Protein AF-A0A920RJ26-F1 (afdb_monomer_lite)

Secondary structure (DSSP, 8-state):
---TT-EEEEEESSHHHHHHHHHHHHTT-EEEEEE--TT----HHHHHHHHHHHHHTTS---TT-----SS-----GGGG-

Foldseek 3Di:
DAAAAAEAEFEDQDDVSVVVQVVNVVRNYNYDYDYDHHPDDDDPVVSLVVVVVVPVVPPDDDPPDPPDDDDPPPDDPVPPD

pLDDT: mean 78.94, std 24.02, range [34.72, 98.25]

Structure (mmCIF, N/CA/C/O backbone):
data_AF-A0A920RJ26-F1
#
_entry.id   AF-A0A920RJ26-F1
#
loop_
_atom_site.group_PDB
_atom_site.id
_atom_site.type_symbol
_atom_site.label_atom_id
_atom_site.label_alt_id
_atom_site.label_comp_id
_atom_site.label_asym_id
_atom_site.label_entity_id
_atom_site.label_seq_id
_atom_site.pdbx_PDB_ins_code
_atom_site.Cartn_x
_atom_site.Cartn_y
_atom_site.Cartn_z
_atom_site.occupancy
_atom_site.B_iso_or_equiv
_atom_site.auth_seq_id
_atom_site.auth_comp_id
_atom_site.auth_asym_id
_atom_site.auth_atom_id
_atom_site.pdbx_PDB_model_num
ATOM 1 N N . MET A 1 1 ? -10.944 10.904 2.219 1.00 78.38 1 MET A N 1
ATOM 2 C CA . MET A 1 1 ? -10.500 10.902 3.632 1.00 78.38 1 MET A CA 1
ATOM 3 C C . MET A 1 1 ? -10.414 9.452 4.082 1.00 78.38 1 MET A C 1
ATOM 5 O O . MET A 1 1 ? -11.299 8.709 3.686 1.00 78.38 1 MET A O 1
ATOM 9 N N . ILE A 1 2 ? -9.369 9.058 4.822 1.00 93.69 2 ILE A N 1
ATOM 10 C CA . ILE A 1 2 ? -9.213 7.699 5.381 1.00 93.69 2 ILE A CA 1
ATOM 11 C C . ILE A 1 2 ? -9.735 7.705 6.820 1.00 93.69 2 ILE A C 1
ATOM 13 O O . ILE A 1 2 ? -9.364 8.588 7.598 1.00 93.69 2 ILE A O 1
ATOM 17 N N . SER A 1 3 ? -10.567 6.727 7.160 1.00 93.81 3 SER A N 1
ATOM 18 C CA . SER A 1 3 ? -11.166 6.535 8.480 1.00 93.81 3 SER A CA 1
ATOM 19 C C . SER A 1 3 ? -10.678 5.237 9.138 1.00 93.81 3 SER A C 1
ATOM 21 O O . SER A 1 3 ? -10.265 4.303 8.447 1.00 93.81 3 SER A O 1
ATOM 23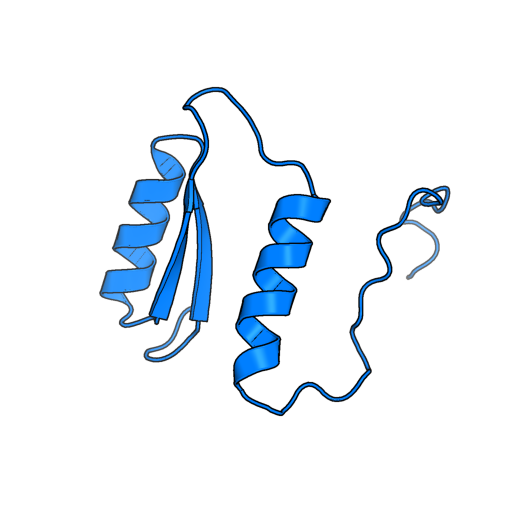 N N . PRO A 1 4 ? -10.745 5.133 10.477 1.00 96.88 4 PRO A N 1
ATOM 24 C CA . PRO A 1 4 ? -10.458 3.885 11.175 1.00 96.88 4 PRO A CA 1
ATOM 25 C C . PRO A 1 4 ? -11.304 2.722 10.646 1.00 96.88 4 PRO A C 1
ATOM 27 O O . PRO A 1 4 ? -12.524 2.837 10.559 1.00 96.88 4 PRO A O 1
ATOM 30 N N . GLY A 1 5 ? -10.656 1.600 10.337 1.00 92.81 5 GLY A N 1
ATOM 31 C CA . GLY A 1 5 ? -11.302 0.412 9.772 1.00 92.81 5 GLY A CA 1
ATOM 32 C C . GLY A 1 5 ? -11.469 0.418 8.248 1.00 92.81 5 GLY A C 1
ATOM 33 O O . GLY A 1 5 ? -11.877 -0.609 7.703 1.00 92.81 5 GLY A O 1
ATOM 34 N N . ASP A 1 6 ? -11.125 1.510 7.551 1.00 94.75 6 ASP A N 1
ATOM 35 C CA . ASP A 1 6 ? -11.030 1.497 6.087 1.00 94.75 6 ASP A CA 1
ATOM 36 C C . ASP A 1 6 ? -9.957 0.503 5.639 1.00 94.75 6 ASP A C 1
ATOM 38 O O . ASP A 1 6 ? -8.921 0.353 6.287 1.00 94.75 6 ASP A O 1
ATOM 42 N N . ARG A 1 7 ? -10.178 -0.152 4.499 1.00 93.81 7 ARG A N 1
ATOM 43 C CA . ARG A 1 7 ? -9.186 -1.040 3.885 1.00 93.81 7 ARG A CA 1
ATOM 44 C C . ARG A 1 7 ? -8.443 -0.281 2.804 1.00 93.81 7 ARG A C 1
ATOM 46 O O . ARG A 1 7 ? -9.069 0.278 1.905 1.00 93.81 7 ARG A O 1
ATOM 53 N N . VAL A 1 8 ? -7.118 -0.276 2.876 1.00 96.19 8 VAL A N 1
ATOM 54 C CA . VAL A 1 8 ? -6.273 0.495 1.960 1.00 96.19 8 VAL A CA 1
ATOM 55 C C . VAL A 1 8 ? -5.268 -0.443 1.308 1.00 96.19 8 VAL A C 1
ATOM 57 O O . VAL A 1 8 ? -4.361 -0.939 1.967 1.00 96.19 8 VAL A O 1
ATOM 60 N N . LEU A 1 9 ? -5.430 -0.680 0.005 1.00 97.25 9 LEU A N 1
ATOM 61 C CA . LEU A 1 9 ? -4.436 -1.379 -0.808 1.00 97.25 9 LEU A CA 1
ATOM 62 C C . LEU A 1 9 ? -3.330 -0.396 -1.210 1.00 97.25 9 LEU A C 1
ATOM 64 O O . LEU A 1 9 ? -3.616 0.623 -1.838 1.00 97.25 9 LEU A O 1
ATOM 68 N N . VAL A 1 10 ? -2.080 -0.716 -0.880 1.00 97.81 10 VAL A N 1
ATOM 69 C CA . VAL A 1 10 ? -0.902 0.086 -1.228 1.00 97.81 10 VAL A CA 1
ATOM 70 C C . VAL A 1 10 ? 0.077 -0.756 -2.053 1.00 97.81 10 VAL A C 1
ATOM 72 O O . VAL A 1 10 ? 0.750 -1.631 -1.500 1.00 97.81 10 VAL A O 1
ATOM 75 N N . PRO A 1 11 ? 0.197 -0.491 -3.364 1.00 97.38 11 PRO A N 1
ATOM 76 C CA . PRO A 1 11 ? 1.281 -1.023 -4.177 1.00 97.38 11 PRO A CA 1
ATOM 77 C C . PRO A 1 11 ? 2.602 -0.321 -3.843 1.00 97.38 11 PRO A C 1
ATOM 79 O O . PRO A 1 11 ? 2.720 0.900 -3.962 1.00 97.38 11 PRO A O 1
ATOM 82 N N . ILE A 1 12 ? 3.606 -1.088 -3.424 1.00 97.88 12 ILE A N 1
ATOM 83 C CA . ILE A 1 12 ? 4.951 -0.609 -3.110 1.00 97.88 12 ILE A CA 1
ATOM 84 C C . ILE A 1 12 ? 5.894 -1.012 -4.240 1.00 97.88 12 ILE A C 1
ATOM 86 O O . ILE A 1 12 ? 6.215 -2.180 -4.426 1.00 97.88 12 ILE A O 1
ATOM 90 N N . PHE A 1 13 ? 6.368 -0.007 -4.963 1.00 96.88 13 PHE A N 1
ATOM 91 C CA . PHE A 1 13 ? 7.402 -0.123 -5.994 1.00 96.88 13 PHE A CA 1
ATOM 92 C C . PHE A 1 13 ? 8.511 0.935 -5.792 1.00 96.88 13 PHE A C 1
ATOM 94 O O . PHE A 1 13 ? 9.252 1.296 -6.704 1.00 96.88 13 PHE A O 1
ATOM 101 N N . GLY A 1 14 ? 8.604 1.469 -4.564 1.00 96.94 14 GLY A N 1
ATOM 102 C CA . GLY A 1 14 ? 9.566 2.484 -4.140 1.00 96.94 14 GLY A CA 1
ATOM 103 C C . GLY A 1 14 ? 9.190 3.140 -2.805 1.00 96.94 14 GLY A C 1
ATOM 104 O O . GLY A 1 14 ? 8.182 2.803 -2.177 1.00 96.94 14 GLY A O 1
ATOM 105 N N . ARG A 1 15 ? 9.975 4.143 -2.383 1.00 97.00 15 ARG A N 1
ATOM 106 C CA . ARG A 1 15 ? 9.855 4.816 -1.070 1.00 97.00 15 ARG A CA 1
ATOM 107 C C . ARG A 1 15 ? 8.446 5.331 -0.748 1.00 97.00 15 ARG A C 1
ATOM 109 O O . ARG A 1 15 ? 8.015 5.267 0.402 1.00 97.00 15 ARG A O 1
ATOM 116 N N . PHE A 1 16 ? 7.735 5.876 -1.735 1.00 96.75 16 PHE A N 1
ATOM 117 C CA . PHE A 1 16 ? 6.415 6.468 -1.502 1.00 96.75 16 PHE A CA 1
ATOM 118 C C . PHE A 1 16 ? 5.369 5.437 -1.069 1.00 96.75 16 PHE A C 1
ATOM 120 O O . PHE A 1 16 ? 4.518 5.769 -0.251 1.00 96.75 16 PHE A O 1
ATOM 127 N N . GLY A 1 17 ? 5.466 4.184 -1.523 1.00 96.88 17 GLY A N 1
ATOM 128 C CA . GLY A 1 17 ? 4.562 3.122 -1.076 1.00 96.88 17 GLY A CA 1
ATOM 129 C C . GLY A 1 17 ? 4.688 2.853 0.428 1.00 96.88 17 GLY A C 1
ATOM 130 O O . GLY A 1 17 ? 3.686 2.780 1.141 1.00 96.88 17 GLY A O 1
ATOM 131 N N . HIS A 1 18 ? 5.915 2.813 0.951 1.00 97.62 18 HIS A N 1
ATOM 132 C CA . HIS A 1 18 ? 6.138 2.674 2.394 1.00 97.62 18 HIS A CA 1
ATOM 133 C C . HIS A 1 18 ? 5.618 3.885 3.182 1.00 97.62 18 HIS A C 1
ATOM 135 O O . HIS A 1 18 ? 4.994 3.713 4.227 1.00 97.62 18 HIS A O 1
ATOM 141 N N . LEU A 1 19 ? 5.790 5.104 2.659 1.00 98.12 19 LEU A N 1
ATOM 142 C CA . LEU A 1 19 ? 5.229 6.307 3.283 1.00 98.12 19 LEU A CA 1
ATOM 143 C C . LEU A 1 19 ? 3.693 6.253 3.352 1.00 98.12 19 LEU A C 1
ATOM 145 O O . LEU A 1 19 ? 3.109 6.549 4.392 1.00 98.12 19 LEU A O 1
ATOM 149 N N . LEU A 1 20 ? 3.029 5.855 2.264 1.00 97.94 20 LEU A N 1
ATOM 150 C CA . LEU A 1 20 ? 1.568 5.718 2.231 1.00 97.94 20 LEU A CA 1
ATOM 151 C C . LEU A 1 20 ? 1.074 4.650 3.211 1.00 97.94 20 LEU A C 1
ATOM 153 O O . LEU A 1 20 ? 0.058 4.848 3.875 1.00 97.94 20 LEU A O 1
ATOM 157 N N . THR A 1 21 ? 1.828 3.560 3.346 1.00 98.25 21 THR A N 1
ATOM 158 C CA . THR A 1 21 ? 1.561 2.495 4.322 1.00 98.25 21 THR A CA 1
ATOM 159 C C . THR A 1 21 ? 1.572 3.037 5.745 1.00 98.25 21 THR A C 1
ATOM 161 O O . THR A 1 21 ? 0.637 2.806 6.512 1.00 98.25 21 THR A O 1
ATOM 164 N N . GLU A 1 22 ? 2.600 3.810 6.093 1.00 98.12 22 GLU A N 1
ATOM 165 C CA . GLU A 1 22 ? 2.741 4.427 7.412 1.00 98.12 22 GLU A CA 1
ATOM 166 C C . GLU A 1 22 ? 1.605 5.420 7.704 1.00 98.12 22 GLU A C 1
ATOM 168 O O . GLU A 1 22 ? 1.013 5.390 8.785 1.00 98.12 22 GLU A O 1
ATOM 173 N N . ILE A 1 23 ? 1.256 6.270 6.731 1.00 98.06 23 ILE A N 1
ATOM 174 C CA . ILE A 1 23 ? 0.170 7.252 6.868 1.00 98.06 23 ILE A CA 1
ATOM 175 C C . ILE A 1 23 ? -1.172 6.545 7.085 1.00 98.06 23 ILE A C 1
ATOM 177 O O . ILE A 1 23 ? -1.868 6.844 8.056 1.00 98.06 23 ILE A O 1
ATOM 181 N N . ALA A 1 24 ? -1.523 5.581 6.230 1.00 97.44 24 ALA A N 1
ATOM 182 C CA . ALA A 1 24 ? -2.779 4.840 6.345 1.00 97.44 24 ALA A CA 1
ATOM 183 C C . ALA A 1 24 ? -2.857 4.048 7.664 1.00 97.44 24 ALA A C 1
ATOM 185 O O . ALA A 1 24 ? -3.899 4.042 8.325 1.00 97.44 24 ALA A O 1
ATOM 186 N N . SER A 1 25 ? -1.739 3.468 8.110 1.00 97.31 25 SER A N 1
ATOM 187 C CA . SER A 1 25 ? -1.668 2.760 9.395 1.00 97.31 25 SER A CA 1
ATOM 188 C C . SER A 1 25 ? -1.914 3.700 10.578 1.00 97.31 25 SER A C 1
ATOM 190 O O . SER A 1 25 ? -2.676 3.365 11.486 1.00 97.31 25 SER A O 1
ATOM 192 N N . ARG A 1 26 ? -1.350 4.920 10.563 1.00 97.81 26 ARG A N 1
ATOM 193 C CA . ARG A 1 26 ? -1.618 5.947 11.594 1.00 97.81 26 ARG A CA 1
ATOM 194 C C . ARG A 1 26 ? -3.080 6.400 11.618 1.00 97.81 26 ARG A C 1
ATOM 196 O O . ARG A 1 26 ? -3.586 6.759 12.681 1.00 97.81 26 ARG A O 1
ATOM 203 N N . CYS A 1 27 ? -3.780 6.320 10.488 1.00 97.69 27 CYS A N 1
ATOM 204 C CA . CYS A 1 27 ? -5.227 6.532 10.406 1.00 97.69 27 CYS A CA 1
ATOM 205 C C . CYS A 1 27 ? -6.063 5.350 10.938 1.00 97.69 27 CYS A C 1
ATOM 207 O O . CYS A 1 27 ? -7.290 5.444 10.947 1.00 97.69 27 CYS A O 1
ATOM 209 N N . ARG A 1 28 ? -5.431 4.269 11.425 1.00 97.44 28 ARG A N 1
ATOM 210 C CA . ARG A 1 28 ? -6.075 3.017 11.870 1.00 97.44 28 ARG A CA 1
ATOM 211 C C . ARG A 1 28 ? -6.820 2.283 10.748 1.00 97.44 28 ARG A C 1
ATOM 213 O O . ARG A 1 28 ? -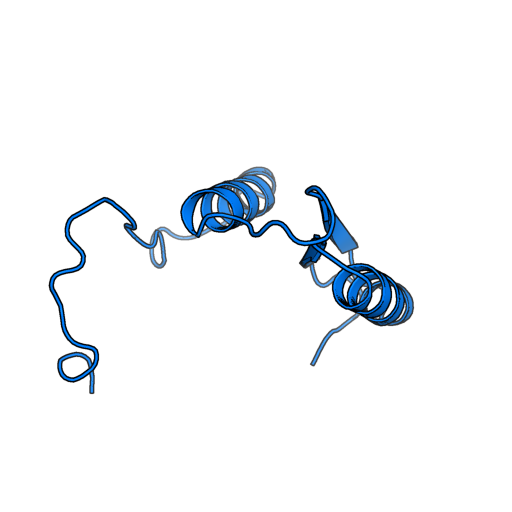7.837 1.640 11.005 1.00 97.44 28 ARG A O 1
ATOM 220 N N . ALA A 1 29 ? -6.331 2.397 9.516 1.00 97.19 29 ALA A N 1
ATOM 221 C CA . ALA A 1 29 ? -6.802 1.580 8.406 1.00 97.19 29 ALA A CA 1
ATOM 222 C C . ALA A 1 29 ? -6.253 0.142 8.497 1.00 97.19 29 ALA A C 1
ATOM 224 O O . ALA A 1 29 ? -5.181 -0.095 9.056 1.00 97.19 29 ALA A O 1
ATOM 225 N N . GLU A 1 30 ? -6.961 -0.809 7.892 1.00 96.44 30 GLU A N 1
ATOM 226 C CA . GLU A 1 30 ? -6.421 -2.118 7.523 1.00 96.44 30 GLU A CA 1
ATOM 227 C C . GLU A 1 30 ? -5.598 -1.939 6.242 1.00 96.44 30 GLU A C 1
ATOM 229 O O . GLU A 1 30 ? -6.135 -1.890 5.131 1.00 96.44 30 GLU A O 1
ATOM 234 N N . VAL A 1 31 ? -4.286 -1.776 6.401 1.00 96.75 31 VAL A N 1
ATOM 235 C CA . VAL A 1 31 ? -3.385 -1.575 5.265 1.00 96.75 31 VAL A CA 1
ATOM 236 C C . VAL A 1 31 ? -2.970 -2.917 4.685 1.00 96.75 31 VAL A C 1
ATOM 238 O O . VAL A 1 31 ? -2.576 -3.834 5.402 1.00 96.75 31 VAL A O 1
ATOM 241 N N . ILE A 1 32 ? -3.078 -3.026 3.367 1.00 97.50 32 ILE A N 1
ATOM 242 C CA . ILE A 1 32 ? -2.778 -4.229 2.609 1.00 97.50 32 ILE A CA 1
ATOM 243 C C . ILE A 1 32 ? -1.719 -3.874 1.580 1.00 97.50 32 ILE A C 1
ATOM 245 O O . ILE A 1 32 ? -1.967 -3.098 0.660 1.00 97.50 32 ILE A O 1
ATOM 249 N N . ASN A 1 33 ? -0.544 -4.468 1.717 1.00 97.88 33 ASN A N 1
ATOM 250 C CA . ASN A 1 33 ? 0.582 -4.199 0.841 1.00 97.88 33 ASN A CA 1
ATOM 251 C C . ASN A 1 33 ? 0.711 -5.263 -0.250 1.00 97.88 33 ASN A C 1
ATOM 253 O O . ASN A 1 33 ? 0.456 -6.449 -0.023 1.00 97.88 33 ASN A O 1
ATOM 257 N N . ILE A 1 34 ? 1.118 -4.818 -1.435 1.00 97.25 34 ILE A N 1
ATOM 258 C CA . ILE A 1 34 ? 1.750 -5.657 -2.456 1.00 97.25 34 ILE A CA 1
ATOM 259 C C . ILE A 1 34 ? 3.072 -5.003 -2.823 1.00 97.25 34 ILE A C 1
ATOM 261 O O . ILE A 1 34 ? 3.137 -3.778 -2.910 1.00 97.25 34 ILE A O 1
ATOM 265 N N . GLU A 1 35 ? 4.118 -5.799 -3.005 1.00 97.75 35 GLU A N 1
ATOM 266 C CA . GLU A 1 35 ? 5.471 -5.291 -3.229 1.00 97.75 35 GLU A CA 1
ATOM 267 C C . GLU A 1 35 ? 6.065 -5.878 -4.508 1.00 97.75 35 GLU A C 1
ATOM 269 O O . GLU A 1 35 ? 5.786 -7.021 -4.870 1.00 97.75 35 GLU A O 1
ATOM 274 N N . THR A 1 36 ? 6.868 -5.068 -5.188 1.00 96.94 36 THR A N 1
ATOM 275 C CA . THR A 1 36 ? 7.708 -5.468 -6.319 1.00 96.94 36 THR A CA 1
ATOM 276 C C . THR A 1 36 ? 9.096 -4.847 -6.157 1.00 96.94 36 THR A C 1
ATOM 278 O O . THR A 1 36 ? 9.324 -4.020 -5.267 1.00 96.94 36 THR A O 1
ATOM 281 N N . GLU A 1 37 ? 10.036 -5.240 -7.012 1.00 97.38 37 GLU A N 1
ATOM 282 C CA . GLU A 1 37 ? 11.385 -4.682 -7.027 1.00 97.38 37 GLU A CA 1
ATOM 283 C C . GLU A 1 37 ? 11.357 -3.156 -7.210 1.00 97.38 37 GLU A C 1
ATOM 285 O O . GLU A 1 37 ? 10.587 -2.606 -8.004 1.00 97.38 37 GLU A O 1
ATOM 290 N N . TRP A 1 38 ? 12.206 -2.445 -6.474 1.00 95.75 38 TRP A N 1
ATOM 291 C CA . TRP A 1 38 ? 12.291 -0.994 -6.590 1.00 95.75 38 TRP A CA 1
ATOM 292 C C . TRP A 1 38 ? 12.796 -0.581 -7.973 1.00 95.75 38 TRP A C 1
ATOM 294 O O . TRP A 1 38 ? 13.814 -1.074 -8.446 1.00 95.75 38 TRP A O 1
ATOM 304 N N . GLY A 1 39 ? 12.092 0.361 -8.602 1.00 94.75 39 GLY A N 1
ATOM 305 C CA . GLY A 1 39 ? 12.367 0.768 -9.984 1.00 94.75 39 GLY A CA 1
ATOM 306 C C . GLY A 1 39 ? 11.620 -0.056 -11.038 1.00 94.75 39 GLY A C 1
ATOM 307 O O . GLY A 1 39 ? 11.663 0.305 -12.211 1.00 94.75 39 GLY A O 1
ATOM 308 N N . SER A 1 40 ? 10.894 -1.101 -10.630 1.00 96.38 40 SER A N 1
ATOM 309 C CA . SER A 1 40 ? 9.899 -1.778 -11.468 1.00 96.38 40 SER A CA 1
ATOM 310 C C . SER A 1 40 ? 8.493 -1.206 -11.238 1.00 96.38 40 SER A C 1
ATOM 312 O O . SER A 1 40 ? 8.286 -0.370 -10.357 1.00 96.38 40 SER A O 1
ATOM 314 N N . THR A 1 41 ? 7.516 -1.632 -12.035 1.00 95.81 41 THR A N 1
ATOM 315 C CA . THR A 1 41 ? 6.110 -1.216 -11.920 1.00 95.81 41 THR A CA 1
ATOM 316 C C . THR A 1 41 ? 5.193 -2.430 -11.871 1.00 95.81 41 THR A C 1
ATOM 318 O O . THR A 1 41 ? 5.560 -3.507 -12.331 1.00 95.81 41 THR A O 1
ATOM 321 N N . PHE A 1 42 ? 3.990 -2.249 -11.327 1.00 95.62 42 PHE A N 1
ATOM 322 C CA . PHE A 1 42 ? 2.927 -3.245 -11.444 1.00 95.62 42 PHE A CA 1
ATOM 323 C C . PHE A 1 42 ? 2.165 -3.061 -12.753 1.00 95.62 42 PHE A C 1
ATOM 325 O O . PHE A 1 42 ? 1.881 -1.927 -13.149 1.00 95.62 42 PHE A O 1
ATOM 332 N N . GLU A 1 43 ? 1.751 -4.170 -13.353 1.00 95.88 43 GLU A N 1
ATOM 333 C CA . GLU A 1 43 ? 0.718 -4.162 -14.384 1.00 95.88 43 GLU A CA 1
ATOM 334 C C . GLU A 1 43 ? -0.648 -3.860 -13.757 1.00 95.88 43 GLU A C 1
ATOM 336 O O . GLU A 1 43 ? -0.927 -4.223 -12.607 1.00 95.88 43 GLU A O 1
ATOM 341 N N . ALA A 1 44 ? -1.532 -3.215 -14.521 1.00 92.75 44 ALA A N 1
ATOM 342 C CA . ALA A 1 44 ? -2.861 -2.836 -14.035 1.00 92.75 44 ALA A CA 1
ATOM 343 C C . ALA A 1 44 ? -3.662 -4.049 -13.524 1.00 92.75 44 ALA A C 1
ATOM 345 O O . ALA A 1 44 ? -4.314 -3.968 -12.478 1.00 92.75 44 ALA A O 1
ATOM 346 N N . ASP A 1 45 ? -3.543 -5.185 -14.214 1.00 93.75 45 ASP A N 1
ATOM 347 C CA . ASP A 1 45 ? -4.247 -6.421 -13.874 1.00 93.75 45 ASP A CA 1
ATOM 348 C C . ASP A 1 45 ? -3.799 -6.983 -12.518 1.00 93.75 45 ASP A C 1
ATOM 350 O O . ASP A 1 45 ? -4.638 -7.397 -11.723 1.00 93.75 45 ASP A O 1
ATOM 354 N N . GLN A 1 46 ? -2.510 -6.887 -12.174 1.00 93.44 46 GLN A N 1
ATOM 355 C CA . GLN A 1 46 ? -1.996 -7.349 -10.876 1.00 93.44 46 GLN A CA 1
ATOM 356 C C . GLN A 1 46 ? -2.630 -6.579 -9.708 1.00 93.44 46 GLN A C 1
ATOM 358 O O . GLN A 1 46 ? -2.983 -7.152 -8.672 1.00 93.44 46 GLN A O 1
ATOM 363 N N . VAL A 1 47 ? -2.804 -5.263 -9.871 1.00 94.06 47 VAL A N 1
ATOM 364 C CA . VAL A 1 47 ? -3.445 -4.414 -8.856 1.00 94.06 47 VAL A CA 1
ATOM 365 C C . VAL A 1 47 ? -4.948 -4.703 -8.785 1.00 94.06 47 VAL A C 1
ATOM 367 O O . VAL A 1 47 ? -5.504 -4.801 -7.686 1.00 94.06 47 VAL A O 1
ATOM 370 N N . ALA A 1 48 ? -5.605 -4.876 -9.936 1.00 91.50 48 ALA A N 1
ATOM 371 C CA . ALA A 1 48 ? -7.034 -5.168 -10.022 1.00 91.50 48 ALA A CA 1
ATOM 372 C C . ALA A 1 48 ? -7.387 -6.530 -9.403 1.00 91.50 48 ALA A C 1
ATOM 374 O O . ALA A 1 48 ? -8.297 -6.611 -8.575 1.00 91.50 48 ALA A O 1
ATOM 375 N N . GLU A 1 49 ? -6.636 -7.582 -9.731 1.00 91.00 49 GLU A N 1
ATOM 376 C CA . GLU A 1 49 ? -6.790 -8.918 -9.147 1.00 91.00 49 GLU A CA 1
ATOM 377 C C . GLU A 1 49 ? -6.659 -8.871 -7.628 1.00 91.00 49 GLU A C 1
ATOM 379 O O . GLU A 1 49 ? -7.502 -9.410 -6.900 1.00 91.00 49 GLU A O 1
ATOM 384 N N . ARG A 1 50 ? -5.648 -8.151 -7.128 1.00 93.31 50 ARG A N 1
ATOM 385 C CA . ARG A 1 50 ? -5.463 -7.983 -5.689 1.00 93.31 50 ARG A CA 1
ATOM 386 C C . ARG A 1 50 ? -6.646 -7.267 -5.050 1.00 93.31 50 ARG A C 1
ATOM 388 O O . ARG A 1 50 ? -7.124 -7.717 -4.008 1.00 93.31 50 ARG A O 1
ATOM 395 N N . TYR A 1 51 ? -7.117 -6.178 -5.652 1.00 91.62 51 TYR A N 1
ATOM 396 C CA . TYR A 1 51 ? -8.271 -5.422 -5.167 1.00 91.62 51 TYR A CA 1
ATOM 397 C C . TYR A 1 51 ? -9.541 -6.281 -5.112 1.00 91.62 51 TYR A C 1
ATOM 399 O O . TYR A 1 51 ? -10.269 -6.256 -4.116 1.00 91.62 51 TYR A O 1
ATOM 407 N N . VAL A 1 52 ? -9.798 -7.081 -6.148 1.00 89.69 52 VAL A N 1
ATOM 408 C CA . VAL A 1 52 ? -10.938 -8.005 -6.177 1.00 89.69 52 VAL A CA 1
ATOM 409 C C . VAL A 1 52 ? -10.794 -9.055 -5.076 1.00 89.69 52 VAL A C 1
ATOM 411 O O . VAL A 1 52 ? -11.710 -9.207 -4.267 1.00 89.69 52 VAL A O 1
ATOM 414 N N . GLY A 1 53 ? -9.632 -9.707 -4.961 1.00 87.25 53 GLY A N 1
ATOM 415 C CA . GLY A 1 53 ? -9.369 -10.717 -3.930 1.00 87.25 53 GLY A CA 1
ATOM 416 C C . GLY A 1 53 ? -9.581 -10.195 -2.506 1.00 87.25 53 GLY A C 1
ATOM 417 O O . GLY A 1 53 ? -10.202 -10.866 -1.685 1.00 87.25 53 GLY A O 1
ATOM 418 N N . ILE A 1 54 ? -9.161 -8.955 -2.225 1.00 85.94 54 ILE A N 1
ATOM 419 C CA . ILE A 1 54 ? -9.422 -8.274 -0.945 1.00 85.94 54 ILE A CA 1
ATOM 420 C C . ILE A 1 54 ? -10.922 -8.252 -0.643 1.00 85.94 54 ILE A C 1
ATOM 422 O O . ILE A 1 54 ? -11.332 -8.596 0.466 1.00 85.94 54 ILE A O 1
ATOM 426 N N . ASN A 1 55 ? -11.745 -7.864 -1.613 1.00 78.94 55 ASN A N 1
ATOM 427 C CA . ASN A 1 55 ? -13.166 -7.614 -1.393 1.00 78.94 55 ASN A CA 1
ATOM 428 C C . ASN A 1 55 ? -14.048 -8.873 -1.446 1.00 78.94 55 ASN A C 1
ATOM 430 O O . ASN A 1 55 ? -15.122 -8.883 -0.841 1.00 78.94 55 ASN A O 1
ATOM 434 N N . LEU A 1 56 ? -13.596 -9.951 -2.091 1.00 70.75 56 LEU A N 1
ATOM 435 C CA . LEU A 1 56 ? -14.344 -11.213 -2.165 1.00 70.75 56 LEU A CA 1
ATOM 436 C C . LEU A 1 56 ? -14.527 -11.886 -0.791 1.00 70.75 56 LEU A C 1
ATOM 438 O O . LEU A 1 56 ? -15.576 -12.473 -0.533 1.00 70.75 56 LEU A O 1
ATOM 442 N N . HIS A 1 57 ? -13.570 -11.748 0.130 1.00 61.12 57 HIS A N 1
ATOM 443 C CA . HIS A 1 57 ? -13.613 -12.423 1.436 1.00 61.12 57 HIS A CA 1
ATOM 444 C C . HIS A 1 57 ? -14.625 -11.844 2.453 1.00 61.12 57 HIS A C 1
ATOM 446 O O . HIS A 1 57 ? -14.810 -12.444 3.509 1.00 61.12 57 HIS A O 1
ATOM 452 N N .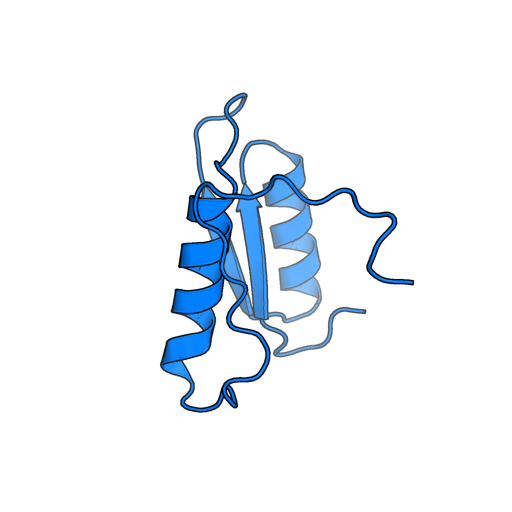 ARG A 1 58 ? -15.316 -10.722 2.167 1.00 60.12 58 ARG A N 1
ATOM 453 C CA . ARG A 1 58 ? -16.350 -10.140 3.065 1.00 60.12 58 ARG A CA 1
ATOM 454 C C . ARG A 1 58 ? -17.805 -10.334 2.617 1.00 60.12 58 ARG A C 1
ATOM 456 O O . ARG A 1 58 ? -18.700 -9.797 3.261 1.00 60.12 58 ARG A O 1
ATOM 463 N N . GLY A 1 59 ? -18.076 -11.119 1.572 1.00 52.28 59 GLY A N 1
ATOM 464 C CA . GLY A 1 59 ? -19.441 -11.590 1.285 1.00 52.28 59 GLY A CA 1
ATOM 465 C C . GLY A 1 59 ? -20.469 -10.528 0.861 1.00 52.28 59 GLY A C 1
ATOM 466 O O . GLY A 1 59 ? -21.663 -10.806 0.905 1.00 52.28 59 GLY A O 1
ATOM 467 N N . ALA A 1 60 ? -20.058 -9.334 0.424 1.00 49.69 60 ALA A N 1
ATOM 468 C CA . ALA A 1 60 ? -20.989 -8.323 -0.080 1.00 49.69 60 ALA A CA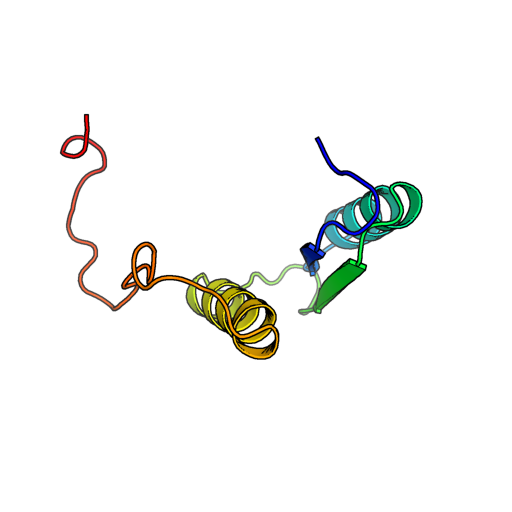 1
ATOM 469 C C . ALA A 1 60 ? -20.315 -7.345 -1.054 1.00 49.69 60 ALA A C 1
ATOM 471 O O . ALA A 1 60 ? -19.963 -6.227 -0.692 1.00 49.69 60 ALA A O 1
ATOM 472 N N . LEU A 1 61 ? -20.198 -7.732 -2.323 1.00 48.94 61 LEU A N 1
ATOM 473 C CA . LEU A 1 61 ? -20.238 -6.754 -3.406 1.00 48.94 61 LEU A CA 1
ATOM 474 C C . LEU A 1 61 ? -21.374 -7.141 -4.349 1.00 48.94 61 LEU A C 1
ATOM 476 O O . LEU A 1 61 ? -21.302 -8.108 -5.104 1.00 48.94 61 LEU A O 1
ATOM 480 N N . SER A 1 62 ? -22.457 -6.367 -4.259 1.00 43.78 62 SER A N 1
ATOM 481 C CA . SER A 1 62 ? -23.462 -6.263 -5.312 1.00 43.78 62 SER A CA 1
ATOM 482 C C . SER A 1 62 ? -22.747 -6.050 -6.649 1.00 43.78 62 SER A C 1
ATOM 484 O O . SER A 1 62 ? -21.852 -5.211 -6.744 1.00 43.78 62 SER A O 1
ATOM 486 N N . ARG A 1 63 ? -23.131 -6.840 -7.656 1.00 43.41 63 ARG A N 1
ATOM 487 C CA . ARG A 1 63 ? -22.517 -7.037 -8.987 1.00 43.41 63 ARG A CA 1
ATOM 488 C C . ARG A 1 63 ? -22.404 -5.784 -9.886 1.00 43.41 63 ARG A C 1
ATOM 490 O O . ARG A 1 63 ? -22.511 -5.907 -11.100 1.00 43.41 63 ARG A O 1
ATOM 497 N N . ARG A 1 64 ? -22.238 -4.571 -9.350 1.00 41.59 64 ARG A N 1
ATOM 498 C CA . ARG A 1 64 ? -22.336 -3.323 -10.127 1.00 41.59 64 ARG A CA 1
ATOM 499 C C . ARG A 1 64 ? -21.001 -2.671 -10.515 1.00 41.59 64 ARG A C 1
ATOM 501 O O . ARG A 1 64 ? -21.020 -1.759 -11.324 1.00 41.59 64 ARG A O 1
ATOM 508 N N . HIS A 1 65 ? -19.863 -3.162 -10.026 1.00 39.59 65 HIS A N 1
ATOM 509 C CA . HIS A 1 65 ? -18.531 -2.692 -10.442 1.00 39.59 65 HIS A CA 1
ATOM 510 C C . HIS A 1 65 ? -17.536 -3.853 -10.558 1.00 39.59 65 HIS A C 1
ATOM 512 O O . HIS A 1 65 ? -16.467 -3.852 -9.955 1.00 39.59 65 HIS A O 1
ATOM 518 N N . ILE A 1 66 ? -17.891 -4.877 -11.336 1.00 41.91 66 ILE A N 1
ATOM 519 C CA . ILE A 1 66 ? -16.864 -5.764 -11.887 1.00 41.91 66 ILE A CA 1
ATOM 520 C C . ILE A 1 66 ? -16.338 -5.029 -13.117 1.00 41.91 66 ILE A C 1
ATOM 522 O O . ILE A 1 66 ? -16.927 -5.099 -14.193 1.00 41.91 66 ILE A O 1
ATOM 526 N N . TYR A 1 67 ? -15.298 -4.222 -12.917 1.00 38.38 67 TYR A N 1
ATOM 527 C CA . TYR A 1 67 ? -14.571 -3.604 -14.014 1.00 38.38 67 TYR A CA 1
ATOM 528 C C . TYR A 1 67 ? -14.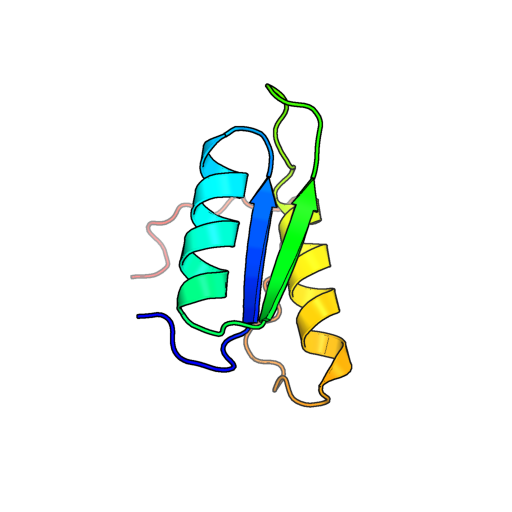003 -4.726 -14.888 1.00 38.38 67 TYR A C 1
ATOM 530 O O . TYR A 1 67 ? -13.115 -5.464 -14.467 1.00 38.38 67 TYR A O 1
ATOM 538 N N . HIS A 1 68 ? -14.555 -4.889 -16.088 1.00 37.34 68 HIS A N 1
ATOM 539 C CA . HIS A 1 68 ? -13.957 -5.722 -17.120 1.00 37.34 68 HIS A CA 1
ATOM 540 C C . HIS A 1 68 ? -12.704 -5.014 -17.640 1.00 37.34 68 HIS A C 1
ATOM 542 O O . HIS A 1 68 ? -12.807 -4.133 -18.491 1.00 37.34 68 HIS A O 1
ATOM 548 N N . TYR A 1 69 ? -11.533 -5.407 -17.144 1.00 40.56 69 TYR A N 1
ATOM 549 C CA . TYR A 1 69 ? -10.264 -5.152 -17.819 1.00 40.56 69 TYR A CA 1
ATOM 550 C C . TYR A 1 69 ? -9.791 -6.469 -18.440 1.00 40.56 69 TYR A C 1
ATOM 552 O O . TYR A 1 69 ? -9.408 -7.414 -17.765 1.00 40.56 69 TYR A O 1
ATOM 560 N N . GLY A 1 70 ? -9.968 -6.541 -19.755 1.00 34.72 70 GLY A N 1
ATOM 561 C CA . GLY A 1 70 ? -9.412 -7.519 -20.686 1.00 34.72 70 GLY A CA 1
ATOM 562 C C . GLY A 1 70 ? -9.058 -6.762 -21.976 1.00 34.72 70 GLY A C 1
ATOM 563 O O . GLY A 1 70 ? -9.455 -5.600 -22.105 1.00 34.72 70 GLY A O 1
ATOM 564 N N . PRO A 1 71 ? -8.333 -7.357 -22.939 1.00 35.94 71 PRO A N 1
ATOM 565 C CA . PRO A 1 71 ? -7.492 -6.651 -23.922 1.00 35.94 71 PRO A CA 1
ATOM 566 C C . PRO A 1 71 ? -8.237 -5.908 -25.058 1.00 35.94 71 PRO A C 1
ATOM 568 O O . PRO A 1 71 ? -7.734 -5.791 -26.169 1.00 35.94 71 PRO A O 1
ATOM 571 N N . ALA A 1 72 ? -9.427 -5.363 -24.806 1.00 45.81 72 ALA A N 1
ATOM 572 C CA . ALA A 1 72 ? -10.254 -4.647 -25.778 1.00 45.81 72 ALA A CA 1
ATOM 573 C C . ALA A 1 72 ? -10.527 -3.178 -25.386 1.00 45.81 72 ALA A C 1
ATOM 575 O O . ALA A 1 72 ? -11.605 -2.644 -25.654 1.00 45.81 72 ALA A O 1
ATOM 576 N N . ALA A 1 73 ? -9.567 -2.493 -24.757 1.00 48.00 73 ALA A N 1
ATOM 577 C CA . ALA A 1 73 ? -9.688 -1.076 -24.401 1.00 48.00 73 ALA A CA 1
ATOM 578 C C . ALA A 1 73 ? -9.360 -0.152 -25.594 1.00 48.00 73 ALA A C 1
ATOM 580 O O . ALA A 1 73 ? -8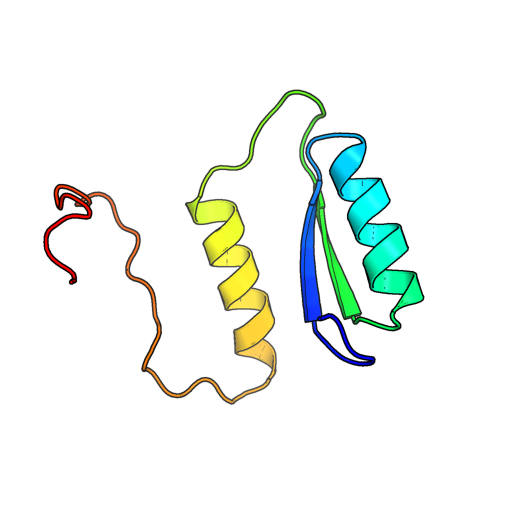.411 0.622 -25.570 1.00 48.00 73 ALA A O 1
ATOM 581 N N . GLY A 1 74 ? -10.171 -0.239 -26.649 1.00 41.88 74 GLY A N 1
ATOM 582 C CA . GLY A 1 74 ? -10.203 0.711 -27.766 1.00 41.88 74 GLY A CA 1
ATOM 583 C C . GLY A 1 74 ? -11.256 1.811 -27.593 1.00 41.88 74 GLY A C 1
ATOM 584 O O . GLY A 1 74 ? -11.802 2.274 -28.589 1.00 41.88 74 GLY A O 1
ATOM 585 N N . ARG A 1 75 ? -11.610 2.197 -26.357 1.00 43.62 75 ARG A N 1
ATOM 586 C CA . ARG A 1 75 ? -12.557 3.298 -26.115 1.00 43.62 75 ARG A CA 1
ATOM 587 C C . ARG A 1 75 ? -11.874 4.496 -25.469 1.00 43.62 75 ARG A C 1
ATOM 589 O O . ARG A 1 75 ? -11.242 4.381 -24.423 1.00 43.62 75 ARG A O 1
ATOM 596 N N . HIS A 1 76 ? -12.017 5.630 -26.148 1.00 37.28 76 HIS A N 1
ATOM 597 C CA . HIS A 1 76 ? -11.538 6.946 -25.758 1.00 37.28 76 HIS A CA 1
ATOM 598 C C . HIS A 1 76 ? -12.405 7.472 -24.603 1.00 37.28 76 HIS A C 1
ATOM 600 O O . HIS A 1 76 ? -13.624 7.325 -24.597 1.00 37.28 76 HIS A O 1
ATOM 606 N N . TRP A 1 77 ? -11.758 8.091 -23.618 1.00 43.16 77 TRP A N 1
ATOM 607 C CA . TRP A 1 77 ? -12.342 8.698 -22.416 1.00 43.16 77 TRP A CA 1
ATOM 608 C C . TRP A 1 77 ? -13.467 9.731 -22.670 1.00 43.16 77 TRP A C 1
ATOM 610 O O . TRP A 1 77 ? -14.189 10.079 -21.742 1.00 43.16 77 TRP A O 1
ATOM 620 N N . SER A 1 78 ? -13.656 10.201 -23.908 1.00 43.06 78 SER A N 1
ATOM 621 C CA . SER A 1 78 ? -14.695 11.169 -24.296 1.00 43.06 78 SER A CA 1
ATOM 622 C C . SER A 1 78 ? -16.129 10.630 -24.294 1.00 43.06 78 SER A C 1
ATOM 624 O O . SER A 1 78 ? -17.062 11.422 -24.343 1.00 43.06 78 SER A O 1
ATOM 626 N N . ASP A 1 79 ? -16.326 9.311 -24.238 1.00 42.78 79 ASP A N 1
ATOM 627 C CA . ASP A 1 79 ? -17.643 8.700 -24.487 1.00 42.78 79 ASP A CA 1
ATOM 628 C C . ASP A 1 79 ? -18.431 8.377 -23.199 1.00 42.78 79 ASP A C 1
ATOM 630 O O . ASP A 1 79 ? -19.411 7.632 -23.233 1.00 42.78 79 ASP A O 1
ATOM 634 N N . LEU A 1 80 ? -17.995 8.894 -22.044 1.00 47.06 80 LEU A N 1
ATOM 635 C CA . LEU A 1 80 ? -18.627 8.661 -20.734 1.00 47.06 80 LEU A CA 1
ATOM 636 C C . LEU A 1 80 ? -19.004 9.950 -19.977 1.00 47.06 80 LEU A C 1
ATOM 638 O O . LEU A 1 80 ? -19.168 9.909 -18.756 1.00 47.06 80 LEU A O 1
ATOM 642 N N . SER A 1 81 ? -19.183 11.074 -20.679 1.00 37.94 81 SER A N 1
ATOM 643 C CA . SER A 1 81 ? -19.764 12.309 -20.122 1.00 37.94 81 SER A CA 1
ATOM 644 C C . SER A 1 81 ? -21.047 12.706 -20.834 1.00 37.94 81 SER A C 1
ATOM 646 O O . SER A 1 81 ? -20.971 12.848 -22.075 1.00 37.94 81 SER A O 1
#

Sequence (81 aa):
MISPGDRVLVPIFGRFGHLLTEIASRCRAEVINIETEWGSTFEADQVAERYVGINLHRGALSRRHIYHYGPAAGRHWSDLS

Radius of gyration: 15.15 Å; chains: 1; bounding box: 36×25×40 Å